Protein AF-A0A2P6VX62-F1 (afdb_monomer_lite)

Structure (mmCIF, N/CA/C/O backbone):
data_AF-A0A2P6VX62-F1
#
_entry.id   AF-A0A2P6VX62-F1
#
loop_
_atom_site.group_PDB
_atom_site.id
_atom_site.type_symbol
_atom_site.label_atom_id
_atom_site.label_alt_id
_atom_site.label_comp_id
_atom_site.label_asym_id
_atom_site.label_entity_id
_atom_site.label_seq_id
_atom_site.pdbx_PDB_ins_code
_atom_site.Cartn_x
_atom_site.Cartn_y
_atom_site.Cartn_z
_atom_site.occupancy
_atom_site.B_iso_or_equiv
_atom_site.auth_seq_id
_atom_site.auth_comp_id
_atom_site.auth_asym_id
_atom_site.auth_atom_id
_atom_site.pdbx_PDB_model_num
ATOM 1 N N . MET A 1 1 ? 6.852 12.740 5.445 1.00 48.72 1 MET A N 1
ATOM 2 C CA . MET A 1 1 ? 5.864 13.381 4.549 1.00 48.72 1 MET A CA 1
ATOM 3 C C . MET A 1 1 ? 5.004 12.291 3.939 1.00 48.72 1 MET A C 1
ATOM 5 O O . MET A 1 1 ? 5.570 11.322 3.450 1.00 48.72 1 MET A O 1
ATOM 9 N N . ALA A 1 2 ? 3.678 12.406 4.014 1.00 68.38 2 ALA A N 1
ATOM 10 C CA . ALA A 1 2 ? 2.777 11.467 3.351 1.00 68.38 2 ALA A CA 1
ATOM 11 C C . ALA A 1 2 ? 2.688 11.823 1.863 1.00 68.38 2 ALA A C 1
ATOM 13 O O . ALA A 1 2 ? 2.564 12.999 1.518 1.00 68.38 2 ALA A O 1
ATOM 14 N N . ARG A 1 3 ? 2.791 10.820 0.990 1.00 79.31 3 ARG A N 1
ATOM 15 C CA . ARG A 1 3 ? 2.665 10.989 -0.457 1.00 79.31 3 ARG A CA 1
ATOM 16 C C . ARG A 1 3 ? 1.408 10.257 -0.901 1.00 79.31 3 ARG A C 1
ATOM 18 O O . ARG A 1 3 ? 1.265 9.073 -0.614 1.00 79.31 3 ARG A O 1
ATOM 25 N N . SER A 1 4 ? 0.503 10.971 -1.556 1.00 82.69 4 SER A N 1
ATOM 26 C CA . SER A 1 4 ? -0.729 10.384 -2.075 1.00 82.69 4 SER A CA 1
ATOM 27 C C . SER A 1 4 ? -0.449 9.650 -3.382 1.00 82.69 4 SER A C 1
ATOM 29 O O . SER A 1 4 ? 0.336 10.121 -4.208 1.00 82.69 4 SER A O 1
ATOM 31 N N . VAL A 1 5 ? -1.099 8.506 -3.563 1.00 80.75 5 VAL A N 1
ATOM 32 C CA . VAL A 1 5 ? -1.065 7.704 -4.788 1.00 80.75 5 VAL A CA 1
ATOM 33 C C . VAL A 1 5 ? -2.492 7.372 -5.194 1.00 80.75 5 VAL A C 1
ATOM 35 O O . VAL A 1 5 ? -3.363 7.228 -4.336 1.00 80.75 5 VAL A O 1
ATOM 38 N N . HIS A 1 6 ? -2.729 7.268 -6.496 1.00 82.31 6 HIS A N 1
ATOM 39 C CA . HIS A 1 6 ? -4.011 6.833 -7.031 1.00 82.31 6 HIS A CA 1
ATOM 40 C C . HIS A 1 6 ? -3.948 5.338 -7.329 1.00 82.31 6 HIS A C 1
ATOM 42 O O . HIS A 1 6 ? -2.963 4.855 -7.886 1.00 82.31 6 HIS A O 1
ATOM 48 N N . LEU A 1 7 ? -4.995 4.625 -6.928 1.00 78.75 7 LEU A N 1
ATOM 49 C CA . LEU A 1 7 ? -5.192 3.207 -7.197 1.00 78.75 7 LEU A CA 1
ATOM 50 C C . LEU A 1 7 ? -6.430 3.045 -8.080 1.00 78.75 7 LEU A C 1
ATOM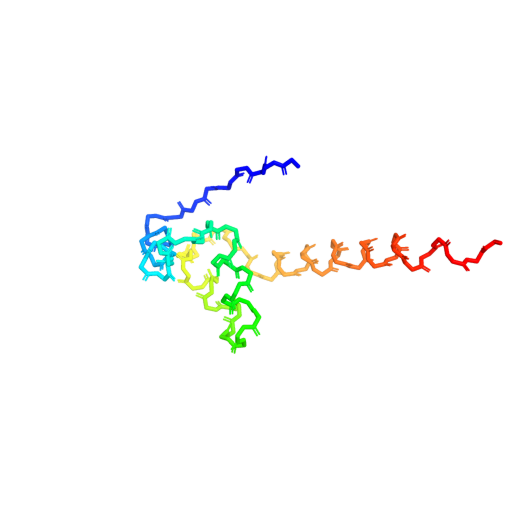 52 O O . LEU A 1 7 ? -7.341 3.874 -8.013 1.00 78.75 7 LEU A O 1
ATOM 56 N N . SER A 1 8 ? -6.462 1.979 -8.881 1.00 83.81 8 SER A N 1
ATOM 57 C CA . SER A 1 8 ? -7.712 1.509 -9.482 1.00 83.81 8 SER A CA 1
ATOM 58 C C . SER A 1 8 ? -8.704 1.125 -8.379 1.00 83.81 8 SER A C 1
ATOM 60 O O . SER A 1 8 ? -8.316 0.838 -7.240 1.00 83.81 8 SER A O 1
ATOM 62 N N . GLU A 1 9 ? -9.991 1.114 -8.712 1.00 82.12 9 GLU A N 1
ATOM 63 C CA . GLU A 1 9 ? -11.051 0.729 -7.776 1.00 82.12 9 GLU A CA 1
ATOM 64 C C . GLU A 1 9 ? -10.840 -0.700 -7.250 1.00 82.12 9 GLU A C 1
ATOM 66 O O . GLU A 1 9 ? -10.897 -0.932 -6.040 1.00 82.12 9 GLU A O 1
ATOM 71 N N . ASP A 1 10 ? -10.450 -1.623 -8.133 1.00 80.81 10 ASP A N 1
ATOM 72 C CA . ASP A 1 10 ? -10.153 -3.014 -7.781 1.00 80.81 10 ASP A CA 1
ATOM 73 C C . ASP A 1 10 ? -8.940 -3.140 -6.848 1.00 80.81 10 ASP A C 1
ATOM 75 O O . ASP A 1 10 ? -8.992 -3.850 -5.837 1.00 80.81 10 ASP A O 1
ATOM 79 N N . ALA A 1 11 ? -7.857 -2.401 -7.123 1.00 78.00 11 ALA A N 1
ATOM 80 C CA . ALA A 1 11 ? -6.681 -2.377 -6.255 1.00 78.00 11 ALA A CA 1
ATOM 81 C C . ALA A 1 11 ? -7.000 -1.819 -4.874 1.00 78.00 11 ALA A C 1
ATOM 83 O O . ALA A 1 11 ? -6.516 -2.333 -3.862 1.00 78.00 11 ALA A O 1
ATOM 84 N N . TYR A 1 12 ? -7.820 -0.771 -4.827 1.00 85.69 12 TYR A N 1
ATOM 85 C CA . TYR A 1 12 ? -8.261 -0.182 -3.576 1.00 85.69 12 TYR A CA 1
ATOM 86 C C . TYR A 1 12 ? -9.141 -1.153 -2.780 1.00 85.69 12 TYR A C 1
ATOM 88 O O . TYR A 1 12 ? -8.942 -1.306 -1.571 1.00 85.69 12 TYR A O 1
ATOM 96 N N . GLY A 1 13 ? -10.059 -1.863 -3.442 1.00 84.50 13 GLY A N 1
ATOM 97 C CA . GLY A 1 13 ? -10.902 -2.884 -2.820 1.00 84.50 13 GLY A CA 1
ATOM 98 C C . GLY A 1 13 ? -10.086 -4.026 -2.213 1.00 84.50 13 GLY A C 1
ATOM 99 O O . GLY A 1 13 ? -10.293 -4.402 -1.058 1.00 84.50 13 GLY A O 1
ATOM 100 N N . LEU A 1 14 ? -9.091 -4.523 -2.948 1.00 82.69 14 LEU A N 1
ATOM 101 C CA . LEU A 1 14 ? -8.206 -5.591 -2.479 1.00 82.69 14 LEU A CA 1
ATOM 102 C C . LEU A 1 14 ? -7.293 -5.130 -1.338 1.00 82.69 14 LEU A C 1
ATOM 104 O O . LEU A 1 14 ? -7.123 -5.855 -0.357 1.00 82.69 14 LEU A O 1
ATOM 108 N N . LEU A 1 15 ? -6.766 -3.906 -1.409 1.00 84.69 15 LEU A N 1
ATOM 109 C CA . LEU A 1 15 ? -5.987 -3.326 -0.318 1.00 84.69 15 LEU A CA 1
ATOM 110 C C . LEU A 1 15 ? -6.838 -3.145 0.948 1.00 84.69 15 LEU A C 1
ATOM 112 O O . LEU A 1 15 ? -6.383 -3.456 2.047 1.00 84.69 15 LEU A O 1
ATOM 116 N N . THR A 1 16 ? -8.083 -2.695 0.794 1.00 88.94 16 THR A N 1
ATOM 117 C CA . THR A 1 16 ? -9.032 -2.512 1.901 1.00 88.94 16 THR A CA 1
ATOM 118 C C . THR A 1 16 ? -9.405 -3.845 2.544 1.00 88.94 16 THR A C 1
ATOM 120 O O . THR A 1 16 ? -9.428 -3.942 3.766 1.00 88.94 16 THR A O 1
ATOM 123 N N . ALA A 1 17 ? -9.621 -4.895 1.747 1.00 87.94 17 ALA A N 1
ATOM 124 C CA . ALA A 1 17 ? -9.911 -6.237 2.253 1.00 87.94 17 ALA A CA 1
ATOM 125 C C . ALA A 1 17 ? -8.744 -6.852 3.048 1.00 87.94 17 ALA A C 1
ATOM 127 O O . ALA A 1 17 ? -8.954 -7.708 3.906 1.00 87.94 17 ALA A O 1
ATOM 128 N N . LEU A 1 18 ? -7.509 -6.435 2.757 1.00 84.06 18 LEU A N 1
ATOM 129 C CA . LEU A 1 18 ? -6.306 -6.912 3.438 1.00 84.06 18 LEU A CA 1
ATOM 130 C C . LEU A 1 18 ? -5.909 -6.057 4.645 1.00 84.06 18 LEU A C 1
ATOM 132 O O . LEU A 1 18 ? -5.082 -6.519 5.436 1.00 84.06 18 LEU A O 1
ATOM 136 N N . LYS A 1 19 ? -6.475 -4.852 4.781 1.00 90.69 19 LYS A N 1
ATOM 137 C CA . LYS A 1 19 ? -6.197 -3.917 5.870 1.00 90.69 19 LYS A CA 1
ATOM 138 C C . LYS A 1 19 ? -6.807 -4.416 7.183 1.00 90.69 19 LYS A C 1
ATOM 140 O O . LYS A 1 19 ? -7.994 -4.716 7.272 1.00 90.69 19 LYS A O 1
ATOM 145 N N . ARG A 1 20 ? -5.997 -4.428 8.237 1.00 91.81 20 ARG A N 1
ATOM 146 C CA . ARG A 1 20 ? -6.413 -4.646 9.631 1.00 91.81 20 ARG A CA 1
ATOM 147 C C . ARG A 1 20 ? -6.919 -3.341 10.264 1.00 91.81 20 ARG A C 1
ATOM 149 O O . ARG A 1 20 ? -6.561 -2.244 9.829 1.00 91.81 20 ARG A O 1
ATOM 156 N N . GLU A 1 21 ? -7.762 -3.440 11.291 1.00 85.06 21 GLU A N 1
ATOM 157 C CA . GLU A 1 21 ? -8.401 -2.263 11.910 1.00 85.06 21 GLU A CA 1
ATOM 158 C C . GLU A 1 21 ? -7.375 -1.233 12.417 1.00 85.06 21 GLU A C 1
ATOM 160 O O . GLU A 1 21 ? -7.495 -0.056 12.078 1.00 85.06 21 GLU A O 1
ATOM 165 N N . ASP A 1 22 ? -6.300 -1.690 13.066 1.00 90.94 22 ASP A N 1
ATOM 166 C CA . ASP A 1 22 ? -5.283 -0.829 13.691 1.00 90.94 22 ASP A CA 1
ATOM 167 C C . ASP A 1 22 ? -4.055 -0.506 12.814 1.00 90.94 22 ASP A C 1
ATOM 169 O O . ASP A 1 22 ? -3.086 0.073 13.301 1.00 90.94 22 ASP A O 1
ATOM 173 N N . GLU A 1 23 ? -4.051 -0.869 11.525 1.00 89.81 23 GLU A N 1
ATOM 174 C CA . GLU A 1 23 ? -2.921 -0.576 10.624 1.00 89.81 23 GLU A CA 1
ATOM 175 C C . GLU A 1 23 ? -3.269 0.504 9.590 1.00 89.81 23 GLU A C 1
ATOM 177 O O . GLU A 1 23 ? -4.421 0.630 9.158 1.00 89.81 23 GLU A O 1
ATOM 182 N N . SER A 1 24 ? -2.279 1.297 9.165 1.00 92.50 24 SER A N 1
ATOM 183 C CA . SER A 1 24 ? -2.457 2.211 8.034 1.00 92.50 24 SER A CA 1
ATOM 184 C C . SER A 1 24 ? -2.369 1.462 6.700 1.00 92.50 24 SER A C 1
ATOM 186 O O . SER A 1 24 ? -1.866 0.339 6.616 1.00 92.50 24 SER A O 1
ATOM 188 N N . TYR A 1 25 ? -2.822 2.091 5.614 1.00 88.50 25 TYR A N 1
ATOM 189 C CA . TYR A 1 25 ? -2.649 1.533 4.268 1.00 88.50 25 TYR A CA 1
ATOM 190 C C . TYR A 1 25 ? -1.169 1.336 3.910 1.00 88.50 25 TYR A C 1
ATOM 192 O O . TYR A 1 25 ? -0.815 0.330 3.302 1.00 88.50 25 TYR A O 1
ATOM 200 N N . SER A 1 26 ? -0.293 2.248 4.343 1.00 87.81 26 SER A N 1
ATOM 201 C CA . SER A 1 26 ? 1.154 2.111 4.162 1.00 87.81 26 SER A CA 1
ATOM 202 C C . SER A 1 26 ? 1.696 0.886 4.900 1.00 87.81 26 SER A C 1
ATOM 204 O O . SER A 1 26 ? 2.445 0.105 4.317 1.00 87.81 26 SER A O 1
ATOM 206 N N . ASP A 1 27 ? 1.265 0.673 6.146 1.00 88.75 27 ASP A N 1
ATOM 207 C CA . ASP A 1 27 ? 1.672 -0.488 6.948 1.00 88.75 27 ASP A CA 1
ATOM 208 C C . ASP A 1 27 ? 1.150 -1.796 6.343 1.00 88.75 27 ASP A C 1
ATOM 210 O O . ASP A 1 27 ? 1.873 -2.788 6.291 1.00 88.75 27 ASP A O 1
ATOM 214 N N . THR A 1 28 ? -0.068 -1.770 5.794 1.00 88.38 28 THR A N 1
ATOM 215 C CA . THR A 1 28 ? -0.673 -2.900 5.074 1.00 88.38 28 THR A CA 1
ATOM 216 C C . THR A 1 28 ? 0.188 -3.301 3.873 1.00 88.38 28 THR A C 1
ATOM 218 O O . THR A 1 28 ? 0.527 -4.474 3.713 1.00 88.38 28 THR A O 1
ATOM 221 N N . VAL A 1 29 ? 0.593 -2.330 3.043 1.00 84.69 29 VAL A N 1
ATOM 222 C CA . VAL A 1 29 ? 1.446 -2.572 1.865 1.00 84.69 29 VAL A CA 1
ATOM 223 C C . VAL A 1 29 ? 2.821 -3.105 2.279 1.00 84.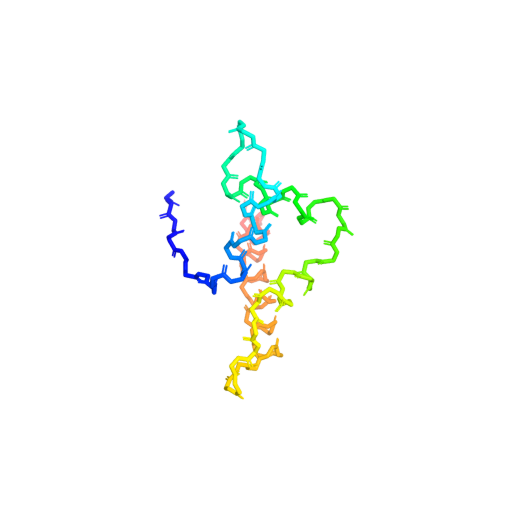69 29 VAL A C 1
ATOM 225 O O . VAL A 1 29 ? 3.299 -4.078 1.693 1.00 84.69 29 VAL A O 1
ATOM 228 N N . ILE A 1 30 ? 3.437 -2.521 3.312 1.00 84.56 30 ILE A N 1
ATOM 229 C CA . ILE A 1 30 ? 4.735 -2.963 3.844 1.00 84.56 30 ILE A CA 1
ATOM 230 C C . ILE A 1 30 ? 4.645 -4.399 4.369 1.00 84.56 30 ILE A C 1
ATOM 232 O O . ILE A 1 30 ? 5.505 -5.223 4.060 1.00 84.56 30 ILE A O 1
ATOM 236 N N . ARG A 1 31 ? 3.5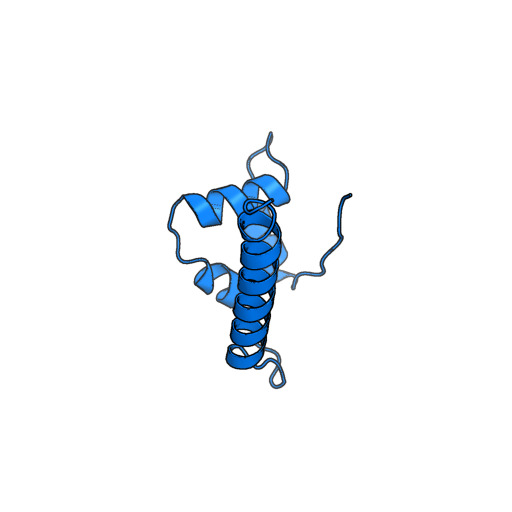87 -4.728 5.118 1.00 85.69 31 ARG A N 1
ATOM 237 C CA . ARG A 1 31 ? 3.348 -6.073 5.649 1.00 85.69 31 ARG A CA 1
ATOM 238 C C . ARG A 1 31 ? 3.175 -7.099 4.532 1.00 85.69 31 ARG A C 1
ATOM 240 O O . ARG A 1 31 ? 3.824 -8.141 4.567 1.00 85.69 31 ARG A O 1
ATOM 247 N N . ILE A 1 32 ? 2.354 -6.799 3.523 1.00 80.00 32 ILE A N 1
ATOM 248 C CA . ILE A 1 32 ? 2.154 -7.679 2.359 1.00 80.00 32 ILE A CA 1
ATOM 249 C C . ILE A 1 32 ? 3.487 -7.940 1.644 1.00 80.00 32 ILE A C 1
ATOM 251 O O . ILE A 1 32 ? 3.784 -9.086 1.303 1.00 80.00 32 ILE A O 1
ATOM 255 N N . ALA A 1 33 ? 4.305 -6.899 1.464 1.00 74.12 33 ALA A N 1
ATOM 256 C CA . ALA A 1 33 ? 5.625 -7.020 0.853 1.00 74.12 33 ALA A CA 1
ATOM 257 C C . ALA A 1 33 ? 6.601 -7.852 1.712 1.00 74.12 33 ALA A C 1
ATOM 259 O O . ALA A 1 33 ? 7.370 -8.652 1.175 1.00 74.12 33 ALA A O 1
ATOM 260 N N . ALA A 1 34 ? 6.555 -7.702 3.041 1.00 70.19 34 ALA A N 1
ATOM 261 C CA . ALA A 1 34 ? 7.418 -8.413 3.986 1.00 70.19 34 ALA A CA 1
ATOM 262 C C . ALA A 1 34 ? 7.055 -9.903 4.149 1.00 70.19 34 ALA A C 1
ATOM 264 O O . ALA A 1 34 ? 7.944 -10.742 4.297 1.00 70.19 34 ALA A O 1
ATOM 265 N N . GLU A 1 35 ? 5.770 -10.261 4.067 1.00 70.56 35 GLU A N 1
ATOM 266 C CA . GLU A 1 35 ? 5.267 -11.638 4.211 1.00 70.56 35 GLU A CA 1
ATOM 267 C C . GLU A 1 35 ? 5.579 -12.553 2.997 1.00 70.56 35 GLU A C 1
ATOM 269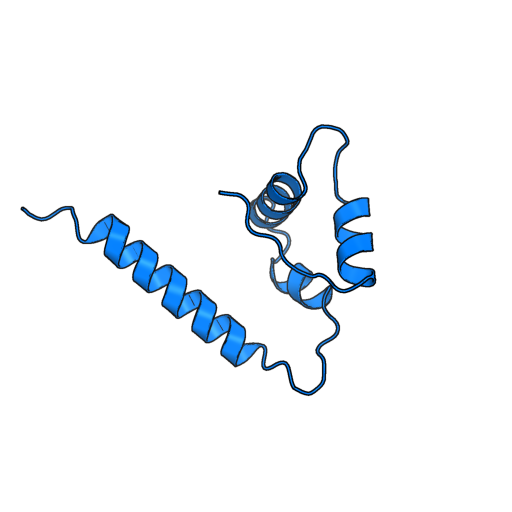 O O . GLU A 1 35 ? 5.122 -13.694 2.944 1.00 70.56 35 GLU A O 1
ATOM 274 N N . ARG A 1 36 ? 6.376 -12.098 2.014 1.00 54.62 36 ARG A N 1
ATOM 275 C CA . ARG A 1 36 ? 6.728 -12.841 0.781 1.00 54.62 36 ARG A CA 1
ATOM 276 C C . ARG A 1 36 ? 5.524 -13.346 -0.027 1.00 54.62 36 ARG A C 1
ATOM 278 O O . ARG A 1 36 ? 5.637 -14.321 -0.774 1.00 54.62 36 ARG A O 1
ATOM 285 N N . ARG A 1 37 ? 4.383 -12.655 0.029 1.00 51.62 37 ARG A N 1
ATOM 286 C CA . ARG A 1 37 ? 3.450 -12.700 -1.102 1.00 51.62 37 ARG A CA 1
ATOM 287 C C . ARG A 1 37 ? 4.062 -11.826 -2.182 1.00 51.62 37 ARG A C 1
ATOM 289 O O . ARG A 1 37 ? 4.299 -10.651 -1.942 1.00 51.62 37 ARG A O 1
ATOM 296 N N . ASP A 1 38 ? 4.404 -12.444 -3.310 1.00 56.09 38 ASP A N 1
ATOM 297 C CA . ASP A 1 38 ? 5.085 -11.795 -4.429 1.00 56.09 38 ASP A CA 1
ATOM 298 C C . ASP A 1 38 ? 4.509 -10.382 -4.658 1.00 56.09 38 ASP A C 1
ATOM 300 O O . ASP A 1 38 ? 3.325 -10.276 -4.989 1.00 56.09 38 ASP A O 1
ATOM 304 N N . PRO A 1 39 ? 5.288 -9.298 -4.472 1.00 53.09 39 PRO A N 1
ATOM 305 C CA . PRO A 1 39 ? 4.817 -7.939 -4.728 1.00 53.09 39 PRO A CA 1
ATOM 306 C C . PRO A 1 39 ? 4.390 -7.738 -6.191 1.00 53.09 39 PRO A C 1
ATOM 308 O O . PRO A 1 39 ? 3.700 -6.770 -6.497 1.00 53.09 39 PRO A O 1
ATOM 311 N N . ARG A 1 40 ? 4.697 -8.679 -7.099 1.00 51.97 40 ARG A N 1
ATOM 312 C CA . ARG A 1 40 ? 4.093 -8.747 -8.439 1.00 51.97 40 ARG A CA 1
ATOM 313 C C . ARG A 1 40 ? 2.578 -8.948 -8.411 1.00 51.97 40 ARG A C 1
ATOM 315 O O . ARG A 1 40 ? 1.916 -8.479 -9.323 1.00 51.97 40 ARG A O 1
ATOM 322 N N . LYS A 1 41 ? 2.008 -9.545 -7.362 1.00 51.91 41 LYS A N 1
ATOM 323 C CA . LYS A 1 41 ? 0.549 -9.625 -7.190 1.00 51.91 41 LYS A CA 1
ATOM 324 C C . LYS A 1 41 ? -0.091 -8.284 -6.847 1.00 51.91 41 LYS A C 1
ATOM 326 O O . LYS A 1 41 ? -1.283 -8.141 -7.055 1.00 51.91 41 LYS A O 1
ATOM 331 N N . LEU A 1 42 ? 0.679 -7.301 -6.363 1.00 53.41 42 LEU A N 1
ATOM 332 C CA . LEU A 1 42 ? 0.208 -5.914 -6.255 1.00 53.41 42 LEU A CA 1
ATOM 333 C C . LEU A 1 42 ? 0.184 -5.217 -7.627 1.00 53.41 42 LEU A C 1
ATOM 335 O O . LEU A 1 42 ? -0.600 -4.299 -7.813 1.00 53.41 42 LEU A O 1
ATOM 339 N N . LEU A 1 43 ? 0.999 -5.663 -8.594 1.00 52.66 43 LEU A N 1
ATOM 340 C CA . LEU A 1 43 ? 0.928 -5.210 -9.993 1.00 52.66 43 LEU A CA 1
ATOM 341 C C . LEU A 1 43 ? -0.239 -5.860 -10.753 1.00 52.66 43 LEU A C 1
ATOM 343 O O . LEU A 1 43 ? -0.732 -5.265 -11.698 1.00 52.66 43 LEU A O 1
ATOM 347 N N . GLU A 1 44 ? -0.709 -7.039 -10.328 1.00 49.16 44 GLU A N 1
ATOM 348 C CA . GLU A 1 44 ? -1.964 -7.640 -10.820 1.00 49.16 44 GLU A CA 1
ATOM 349 C C . GLU A 1 44 ? -3.218 -6.904 -10.307 1.00 49.16 44 GLU A C 1
ATOM 351 O O . GLU A 1 44 ? -4.310 -7.144 -10.807 1.00 49.16 44 GLU A O 1
ATOM 356 N N . LEU A 1 45 ? -3.078 -6.004 -9.321 1.00 50.00 45 LEU A N 1
ATOM 357 C CA . LEU A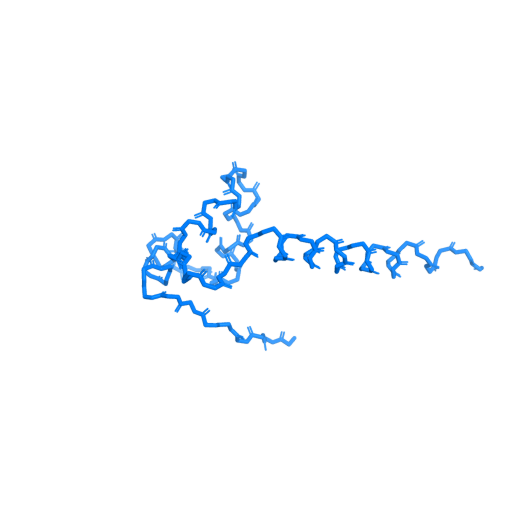 1 45 ? -4.176 -5.164 -8.824 1.00 50.00 45 LEU A CA 1
ATOM 358 C C . LEU A 1 45 ? -4.477 -3.966 -9.735 1.00 50.00 45 LEU A C 1
ATOM 360 O O . LEU A 1 45 ? -5.580 -3.425 -9.711 1.00 50.00 45 LEU A O 1
ATOM 364 N N . SER A 1 46 ? -3.499 -3.528 -10.522 1.00 43.66 46 SER A N 1
ATOM 365 C CA . SER A 1 46 ? -3.713 -2.577 -11.606 1.00 43.66 46 SER A CA 1
ATOM 366 C C . SER A 1 46 ? -3.962 -3.376 -12.876 1.00 43.66 46 SER A C 1
ATOM 368 O O . SER A 1 46 ? -3.034 -4.028 -13.355 1.00 43.66 46 SER A O 1
ATOM 370 N N . GLU A 1 47 ? -5.172 -3.330 -13.439 1.00 46.59 47 GLU A N 1
ATOM 371 C CA . GLU A 1 47 ? -5.327 -3.731 -14.837 1.00 46.59 47 GLU A CA 1
ATOM 372 C C . GLU A 1 47 ? -4.300 -2.939 -15.662 1.00 46.59 47 GLU A C 1
ATOM 374 O O . GLU A 1 47 ? -4.227 -1.711 -15.518 1.00 46.59 47 GLU A O 1
ATOM 379 N N . PRO A 1 48 ? -3.450 -3.604 -16.462 1.00 46.34 48 PRO A N 1
ATOM 380 C CA . PRO A 1 48 ? -2.538 -2.892 -17.331 1.00 46.34 48 PRO A CA 1
ATOM 381 C C . PRO A 1 48 ? -3.395 -2.149 -18.355 1.00 46.34 48 PRO A C 1
ATOM 383 O O . PRO A 1 48 ? -3.937 -2.750 -19.278 1.00 46.34 48 PRO A O 1
ATOM 386 N N . SER A 1 49 ? -3.536 -0.832 -18.189 1.00 48.22 49 SER A N 1
ATOM 387 C CA . SER A 1 49 ? -3.921 0.033 -19.303 1.00 48.22 49 SER A CA 1
ATOM 388 C C . SER A 1 49 ? -2.954 -0.261 -20.451 1.00 48.22 49 SER A C 1
ATOM 390 O O . SER A 1 49 ? -1.764 -0.404 -20.181 1.00 48.22 49 SER A O 1
ATOM 392 N N . GLU A 1 50 ? -3.424 -0.364 -21.694 1.00 53.81 50 GLU A N 1
ATOM 393 C CA . GLU A 1 50 ? -2.626 -0.830 -22.848 1.00 53.81 50 GLU A CA 1
ATOM 394 C C . GLU A 1 50 ? -1.303 -0.057 -23.078 1.00 53.81 50 GLU A C 1
ATOM 396 O O . GLU A 1 50 ? -0.400 -0.583 -23.721 1.00 53.81 50 GLU A O 1
ATOM 401 N N . ASP A 1 51 ? -1.137 1.124 -22.471 1.00 57.44 51 ASP A N 1
ATOM 402 C CA . ASP A 1 51 ? 0.099 1.925 -22.466 1.00 57.44 51 ASP A CA 1
ATOM 403 C C . ASP A 1 51 ? 1.032 1.692 -21.247 1.00 57.44 51 ASP A C 1
ATOM 405 O O . ASP A 1 51 ? 2.021 2.404 -21.065 1.00 57.44 51 ASP A O 1
ATOM 409 N N . PHE A 1 52 ? 0.733 0.738 -20.358 1.00 55.69 52 PHE A N 1
ATOM 410 C CA . PHE A 1 52 ? 1.486 0.517 -19.118 1.00 55.69 52 PHE A CA 1
ATOM 411 C C . PHE A 1 52 ? 2.591 -0.524 -19.301 1.00 55.69 52 PHE A C 1
ATOM 413 O O . PHE A 1 52 ? 2.394 -1.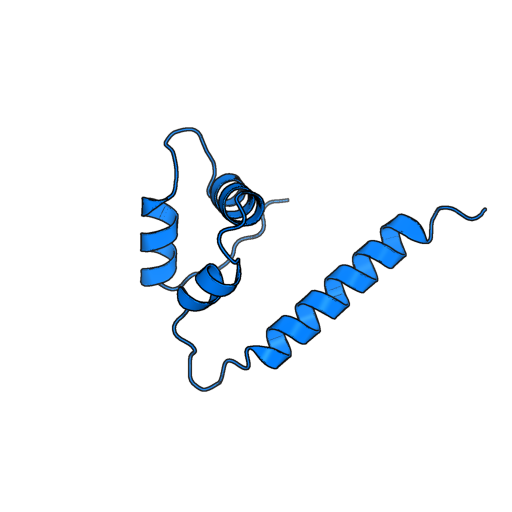727 -19.104 1.00 55.69 52 PHE A O 1
ATOM 420 N N . ASP A 1 53 ? 3.790 -0.052 -19.640 1.00 68.50 53 ASP A N 1
ATOM 421 C CA . ASP A 1 53 ? 4.967 -0.907 -19.749 1.00 68.50 53 ASP A CA 1
ATOM 422 C C . ASP A 1 53 ? 5.500 -1.302 -18.355 1.00 68.50 53 ASP A C 1
ATOM 424 O O . ASP A 1 53 ? 6.202 -0.564 -17.651 1.00 68.50 53 ASP A O 1
ATOM 428 N N . LEU A 1 54 ? 5.156 -2.524 -17.941 1.00 61.69 54 LEU A N 1
ATOM 429 C CA . LEU A 1 54 ? 5.628 -3.133 -16.697 1.00 61.69 54 LEU A CA 1
ATOM 430 C C . LEU A 1 54 ? 7.156 -3.260 -16.643 1.00 61.69 54 LEU A C 1
ATOM 432 O O . LEU A 1 54 ? 7.728 -3.309 -15.549 1.00 61.69 54 LEU A O 1
ATOM 436 N N . GLU A 1 55 ? 7.830 -3.371 -17.785 1.00 69.62 55 GLU A N 1
ATOM 437 C CA . GLU A 1 55 ? 9.285 -3.435 -17.851 1.00 69.62 55 GLU A CA 1
ATOM 438 C C . GLU A 1 55 ? 9.910 -2.065 -17.579 1.00 69.62 55 GLU A C 1
ATOM 440 O O . GLU A 1 55 ? 10.857 -1.982 -16.786 1.00 69.62 55 GLU A O 1
ATOM 445 N N . GLU A 1 56 ? 9.319 -0.993 -18.112 1.00 72.19 56 GLU A N 1
ATOM 446 C CA . GLU A 1 56 ? 9.736 0.387 -17.849 1.00 72.19 56 GLU A CA 1
ATOM 447 C C . GLU A 1 56 ? 9.579 0.751 -16.364 1.00 72.19 56 GLU A C 1
ATOM 449 O O . GLU A 1 56 ? 10.521 1.244 -15.730 1.00 72.19 56 GLU A O 1
ATOM 454 N N . LEU A 1 57 ? 8.432 0.427 -15.757 1.00 69.00 57 LEU A N 1
ATOM 455 C CA . LEU A 1 57 ? 8.203 0.675 -14.330 1.00 69.00 57 LEU A CA 1
ATOM 456 C C . LEU A 1 57 ? 9.233 -0.059 -13.459 1.00 69.00 57 LEU A C 1
ATOM 458 O O . LEU A 1 57 ? 9.792 0.510 -12.516 1.00 69.00 57 LEU A O 1
ATOM 462 N N . ARG A 1 58 ? 9.528 -1.322 -13.791 1.00 68.88 58 ARG A N 1
ATOM 463 C CA . ARG A 1 58 ? 10.539 -2.120 -13.082 1.00 68.88 58 ARG A CA 1
ATOM 464 C C . ARG A 1 58 ? 11.941 -1.551 -13.270 1.00 68.88 58 ARG A C 1
ATOM 466 O O . ARG A 1 58 ? 12.719 -1.548 -12.317 1.00 68.88 58 ARG A O 1
ATOM 473 N N . ALA A 1 59 ? 12.281 -1.084 -14.470 1.00 72.81 59 ALA A N 1
ATOM 474 C CA . ALA A 1 59 ? 13.565 -0.446 -14.740 1.00 72.81 59 ALA A CA 1
ATOM 475 C C . ALA A 1 59 ? 13.734 0.830 -13.907 1.00 72.81 59 ALA A C 1
ATOM 477 O O . ALA A 1 59 ? 14.776 1.022 -13.277 1.00 72.81 59 ALA A O 1
ATOM 478 N N . ARG A 1 60 ? 12.679 1.643 -13.817 1.00 69.00 60 ARG A N 1
ATOM 479 C CA . ARG A 1 60 ? 12.661 2.871 -13.020 1.00 69.00 60 ARG A CA 1
ATOM 480 C C . ARG A 1 60 ? 12.749 2.600 -11.517 1.00 69.00 60 ARG A C 1
ATOM 482 O O . ARG A 1 60 ? 13.494 3.293 -10.827 1.00 69.00 60 ARG A O 1
ATOM 489 N N . GLY A 1 61 ? 12.062 1.567 -11.025 1.00 73.56 61 GLY A N 1
ATOM 490 C CA . GLY A 1 61 ? 12.179 1.100 -9.639 1.00 73.56 61 GLY A CA 1
ATOM 491 C C . GLY A 1 61 ? 13.614 0.700 -9.292 1.00 73.56 61 GLY A C 1
ATOM 492 O O . GLY A 1 61 ? 14.199 1.258 -8.370 1.00 73.56 61 GLY A O 1
ATOM 493 N N . ARG A 1 62 ? 14.239 -0.158 -10.111 1.00 77.62 62 ARG A N 1
ATOM 494 C CA . ARG A 1 62 ? 15.645 -0.566 -9.919 1.00 77.62 62 ARG A CA 1
ATOM 495 C C . ARG A 1 62 ? 16.618 0.612 -9.945 1.00 77.62 62 ARG A C 1
ATOM 497 O O . ARG A 1 62 ? 17.566 0.628 -9.166 1.00 77.62 62 ARG A O 1
ATOM 504 N N . ALA A 1 63 ? 16.407 1.577 -10.839 1.00 73.62 63 ALA A N 1
ATOM 505 C CA . ALA A 1 63 ? 17.247 2.769 -10.917 1.00 73.62 63 ALA A CA 1
ATOM 506 C C . ALA A 1 63 ? 17.118 3.637 -9.655 1.00 73.62 63 ALA A C 1
ATOM 508 O O . ALA A 1 63 ? 18.124 4.104 -9.126 1.00 73.62 63 ALA A O 1
ATOM 509 N N . SER A 1 64 ? 15.895 3.805 -9.145 1.00 72.31 64 SER A N 1
ATOM 510 C CA . SER A 1 64 ? 15.632 4.555 -7.916 1.00 72.31 64 SER A CA 1
ATOM 511 C C . SER A 1 64 ? 16.208 3.858 -6.683 1.00 72.31 64 SER A C 1
ATOM 513 O O . SER A 1 64 ? 16.825 4.518 -5.851 1.00 72.31 64 SER A O 1
ATOM 515 N N . ASP A 1 65 ? 16.043 2.539 -6.575 1.00 73.81 65 ASP A N 1
ATOM 516 C CA . ASP A 1 65 ? 16.588 1.749 -5.467 1.00 73.81 65 ASP A CA 1
ATOM 517 C C . ASP A 1 65 ? 18.115 1.796 -5.466 1.00 73.81 65 ASP A C 1
ATOM 519 O O . ASP A 1 65 ? 18.734 1.974 -4.421 1.00 73.81 65 ASP A O 1
ATOM 523 N N . ARG A 1 66 ? 18.734 1.711 -6.649 1.00 75.94 66 ARG A N 1
ATOM 524 C CA . ARG A 1 66 ? 20.185 1.820 -6.793 1.00 75.94 66 ARG A CA 1
ATOM 525 C C . ARG A 1 66 ? 20.704 3.200 -6.402 1.00 75.94 66 ARG A C 1
ATOM 527 O O . ARG A 1 66 ? 21.651 3.274 -5.634 1.00 75.94 66 ARG A O 1
ATOM 534 N N . ALA A 1 67 ? 20.050 4.273 -6.845 1.00 73.44 67 ALA A N 1
ATOM 535 C CA . ALA A 1 67 ? 20.413 5.631 -6.438 1.00 73.44 67 ALA A CA 1
ATOM 536 C C . ALA A 1 67 ? 20.276 5.837 -4.918 1.00 73.44 67 ALA A C 1
ATOM 538 O O . ALA A 1 67 ? 21.119 6.478 -4.300 1.00 73.44 67 ALA A O 1
ATOM 539 N N . LYS A 1 68 ? 19.238 5.254 -4.306 1.00 74.56 68 LYS A N 1
ATOM 540 C CA . LYS A 1 68 ? 19.018 5.286 -2.854 1.00 74.56 68 LYS A CA 1
ATOM 541 C C . LYS A 1 68 ? 20.100 4.520 -2.090 1.00 74.56 68 LYS A C 1
ATOM 543 O O . LYS A 1 68 ? 20.535 4.964 -1.034 1.00 74.56 68 LYS A O 1
ATOM 548 N N . LEU A 1 69 ? 20.516 3.363 -2.604 1.00 75.25 69 LEU A N 1
ATOM 549 C CA . LEU A 1 69 ? 21.600 2.576 -2.022 1.00 75.25 69 LEU A CA 1
ATOM 550 C C . LEU A 1 69 ? 22.940 3.304 -2.158 1.00 75.25 69 LEU A C 1
ATOM 552 O O . LEU A 1 69 ? 23.664 3.389 -1.175 1.00 75.25 69 LEU A O 1
ATOM 556 N N . ASP A 1 70 ? 23.234 3.894 -3.314 1.00 78.12 70 ASP A N 1
ATOM 557 C CA . ASP A 1 70 ? 24.452 4.688 -3.510 1.00 78.12 70 ASP A CA 1
ATOM 558 C C . ASP A 1 70 ? 24.475 5.924 -2.586 1.00 78.12 70 ASP A C 1
ATOM 560 O O . ASP A 1 70 ? 25.521 6.263 -2.044 1.00 78.12 70 ASP A O 1
ATOM 564 N N . GLU A 1 71 ? 23.327 6.558 -2.321 1.00 76.38 71 GLU A N 1
ATOM 565 C CA . GLU A 1 71 ? 23.198 7.651 -1.340 1.00 76.38 71 GLU A CA 1
ATOM 566 C C . GLU A 1 71 ? 23.471 7.179 0.103 1.00 76.38 71 GLU A C 1
ATOM 568 O O . GLU A 1 71 ? 24.154 7.863 0.862 1.00 76.38 71 GLU A O 1
ATOM 573 N N . LEU A 1 72 ? 22.964 6.003 0.486 1.00 75.25 72 LEU A N 1
ATOM 574 C CA . LEU A 1 72 ? 23.102 5.464 1.846 1.00 75.25 72 LEU A CA 1
ATOM 575 C C . LEU A 1 72 ? 24.479 4.847 2.125 1.00 75.25 72 LEU A C 1
ATOM 577 O O . LEU A 1 72 ? 24.944 4.890 3.262 1.00 75.25 72 LEU A O 1
ATOM 581 N N . PHE A 1 73 ? 25.116 4.257 1.113 1.00 70.56 73 PHE A N 1
ATOM 582 C CA . PHE A 1 73 ? 26.400 3.562 1.240 1.00 70.56 73 PHE A CA 1
ATOM 583 C C . PHE A 1 73 ? 27.588 4.370 0.697 1.00 70.56 73 PHE A C 1
ATOM 585 O O . PHE A 1 73 ? 28.726 4.025 0.990 1.00 70.56 73 PHE A O 1
ATOM 592 N N . GLY A 1 74 ? 27.349 5.456 -0.044 1.00 60.97 74 GLY A N 1
ATOM 593 C CA . GLY A 1 74 ? 28.387 6.358 -0.554 1.00 60.97 74 GLY A CA 1
ATOM 594 C C . GLY A 1 74 ? 28.834 7.445 0.429 1.00 60.97 74 GLY A C 1
ATOM 595 O O . GLY A 1 74 ? 29.771 8.175 0.131 1.00 60.97 74 GLY A O 1
ATOM 596 N N . GLN A 1 75 ? 28.195 7.561 1.599 1.00 56.81 75 GLN A N 1
ATOM 597 C CA . GLN A 1 75 ? 28.542 8.545 2.637 1.00 56.81 75 GLN A CA 1
ATOM 598 C C . GLN A 1 75 ? 29.483 7.979 3.726 1.00 56.81 75 GLN A C 1
ATOM 600 O O . GLN A 1 75 ? 29.609 8.570 4.795 1.00 56.81 75 GLN A O 1
ATOM 605 N N . GLY A 1 76 ? 30.104 6.817 3.481 1.00 54.47 76 GLY A N 1
ATOM 606 C CA . GLY A 1 76 ? 30.923 6.075 4.452 1.00 54.47 76 GLY A CA 1
ATOM 607 C C . GLY A 1 76 ? 32.443 6.116 4.247 1.00 54.47 76 GLY A C 1
ATOM 608 O O . GLY A 1 76 ? 33.140 5.457 5.011 1.00 54.47 76 GLY A O 1
ATOM 609 N N . ASP A 1 77 ? 32.951 6.862 3.264 1.00 56.88 77 ASP A N 1
ATOM 610 C CA . ASP A 1 77 ? 34.391 7.034 3.020 1.00 56.88 77 ASP A CA 1
ATOM 611 C C . ASP A 1 77 ? 34.760 8.533 3.049 1.00 56.88 77 ASP A C 1
ATOM 613 O O . ASP A 1 77 ? 34.911 9.153 1.998 1.00 56.88 77 ASP A O 1
ATOM 617 N N . ASP A 1 78 ? 34.865 9.118 4.250 1.00 50.69 78 ASP A N 1
ATOM 618 C CA . ASP A 1 78 ? 35.759 10.256 4.558 1.00 50.69 78 ASP A CA 1
ATOM 619 C C . ASP A 1 78 ? 36.197 10.202 6.035 1.00 50.69 78 ASP A C 1
ATOM 621 O O . ASP A 1 78 ? 35.309 10.112 6.920 1.00 50.69 78 ASP A O 1
#

pLDDT: mean 71.36, std 13.97, range [43.66, 92.5]

Sequence (78 aa):
MARSVHLSEDAYGLLTALKREDESYSDTVIRIAAERRDPRKLLELSEPSEDFDLEELRARGRASDRAKLDELFGQGDD

Secondary structure (DSSP, 8-state):
--------HHHHHHHHHH--TTS-HHHHHHHHHHTTS-THHHHTTS---TT--HHHHHHHHHHHHHHHHHHHHTTS--

Foldseek 3Di:
DDDDDDFDPQLVVVLVVQDDPPDDSVRSLVVCVVVPPPCVVSVVSDDPDPPRDPVVVVVVVVVVVVVVVCVVVVVPDD

Radius of gyration: 15.54 Å; chains: 1; bounding box: 47×26×36 Å